Protein AF-A0A7X2TNW5-F1 (afdb_monomer_lite)

Sequence (174 aa):
MKRMVIIAAICALLTAGGCGSHGVPVARVVTSSPDDGTQSYEMVYEDGKVKKTDKFTPEADTIYQADFTDFSGIIEDNKIAVTLVDTKLTDEDGNEIEPDENIIKFMQWIADNAEHNIYEADFIPLQEKYFALVKLDVNWWDPCVLYMYDTEEQKFSELYKWDHVNVEGVSLPD

Radius of gyration: 22.45 Å; chains: 1; bounding box: 97×38×40 Å

Structure (mmCIF, N/CA/C/O backbone):
data_AF-A0A7X2TNW5-F1
#
_entry.id   AF-A0A7X2TNW5-F1
#
loop_
_atom_site.group_PDB
_atom_site.id
_atom_site.type_symbol
_atom_site.label_atom_id
_atom_site.label_alt_id
_atom_site.label_comp_id
_atom_site.label_asym_id
_atom_site.label_entity_id
_atom_site.label_seq_id
_atom_site.pdbx_PDB_ins_code
_atom_site.Cartn_x
_atom_site.Cartn_y
_atom_site.Cartn_z
_atom_site.occupancy
_atom_site.B_iso_or_equiv
_atom_site.auth_seq_id
_atom_site.auth_comp_id
_atom_site.auth_asym_id
_atom_site.auth_atom_id
_atom_site.pdbx_PDB_model_num
ATOM 1 N N . MET A 1 1 ? -81.378 8.426 -1.945 1.00 43.94 1 MET A N 1
ATOM 2 C CA . MET A 1 1 ? -80.564 8.109 -0.748 1.00 43.94 1 MET A CA 1
ATOM 3 C C . MET A 1 1 ? -79.243 7.485 -1.178 1.00 43.94 1 MET A C 1
ATOM 5 O O . MET A 1 1 ? -79.292 6.425 -1.784 1.00 43.94 1 MET A O 1
ATOM 9 N N . LYS A 1 2 ? -78.122 8.166 -0.894 1.00 33.28 2 LYS A N 1
ATOM 10 C CA . LYS A 1 2 ? -76.707 7.714 -0.788 1.00 33.28 2 LYS A CA 1
ATOM 11 C C . LYS A 1 2 ? -75.846 8.974 -0.984 1.00 33.28 2 LYS A C 1
ATOM 13 O O . LYS A 1 2 ? -75.736 9.467 -2.093 1.00 33.28 2 LYS A O 1
ATOM 18 N N . ARG A 1 3 ? -75.658 9.761 0.080 1.00 35.06 3 ARG A N 1
ATOM 19 C CA . ARG A 1 3 ? -74.494 9.766 0.992 1.00 35.06 3 ARG A CA 1
ATOM 20 C C . ARG A 1 3 ? -73.164 10.016 0.267 1.00 35.06 3 ARG A C 1
ATOM 22 O O . ARG A 1 3 ? -72.581 9.121 -0.325 1.00 35.06 3 ARG A O 1
ATOM 29 N N . MET A 1 4 ? -72.753 11.273 0.392 1.00 40.72 4 MET A N 1
ATOM 30 C CA . MET A 1 4 ? -71.418 11.845 0.259 1.00 40.72 4 MET A CA 1
ATOM 31 C C . MET A 1 4 ? -70.381 11.039 1.061 1.00 40.72 4 MET A C 1
ATOM 33 O O . MET A 1 4 ? -70.664 10.663 2.198 1.00 40.72 4 MET A O 1
ATOM 37 N N . VAL A 1 5 ? -69.191 10.822 0.495 1.00 39.09 5 VAL A N 1
ATOM 38 C CA . VAL A 1 5 ? -67.976 10.436 1.232 1.00 39.09 5 VAL A CA 1
ATOM 39 C C . VAL A 1 5 ? -66.793 11.179 0.607 1.00 39.09 5 VAL A C 1
ATOM 41 O O . VAL A 1 5 ? -66.469 10.969 -0.557 1.00 39.09 5 VAL A O 1
ATOM 44 N N . ILE A 1 6 ? -66.181 12.063 1.395 1.00 46.28 6 ILE A N 1
ATOM 45 C CA . ILE A 1 6 ? -64.829 12.596 1.197 1.00 46.28 6 ILE A CA 1
ATOM 46 C C . ILE A 1 6 ? -63.896 11.674 1.982 1.00 46.28 6 ILE A C 1
ATOM 48 O O . ILE A 1 6 ? -64.111 11.538 3.184 1.00 46.28 6 ILE A O 1
ATOM 52 N N . ILE A 1 7 ? -62.864 11.105 1.352 1.00 46.81 7 ILE A N 1
ATOM 53 C CA . ILE A 1 7 ? -61.643 10.646 2.038 1.00 46.81 7 ILE A CA 1
ATOM 54 C C . ILE A 1 7 ? -60.449 10.917 1.113 1.00 46.81 7 ILE A C 1
ATOM 56 O O . ILE A 1 7 ? -60.370 10.376 0.013 1.00 46.81 7 ILE A O 1
ATOM 60 N N . ALA A 1 8 ? -59.533 11.766 1.576 1.00 46.34 8 ALA A N 1
ATOM 61 C CA . ALA A 1 8 ? -58.176 11.878 1.059 1.00 46.34 8 ALA A CA 1
ATOM 62 C C . ALA A 1 8 ? -57.304 10.783 1.695 1.00 46.34 8 ALA A C 1
ATOM 64 O O . ALA A 1 8 ? -57.454 10.508 2.885 1.00 46.34 8 ALA A O 1
ATOM 65 N N . ALA A 1 9 ? -56.373 10.200 0.938 1.00 44.09 9 ALA A N 1
ATOM 66 C CA . ALA A 1 9 ? -55.312 9.363 1.490 1.00 44.09 9 ALA A CA 1
ATOM 67 C C . ALA A 1 9 ? -53.986 9.643 0.770 1.00 44.09 9 ALA A C 1
ATOM 69 O O . ALA A 1 9 ? -53.800 9.317 -0.399 1.00 44.09 9 ALA A O 1
ATOM 70 N N . ILE A 1 10 ? -53.093 10.285 1.519 1.00 47.38 10 ILE A N 1
ATOM 71 C CA . ILE A 1 10 ? -51.653 10.392 1.297 1.00 47.38 10 ILE A CA 1
ATOM 72 C C . ILE A 1 10 ? -51.031 9.039 1.677 1.00 47.38 10 ILE A C 1
ATOM 74 O O . ILE A 1 10 ? -51.325 8.529 2.754 1.00 47.38 10 ILE A O 1
ATOM 78 N N . CYS A 1 11 ? -50.149 8.490 0.842 1.00 40.25 11 CYS A N 1
ATOM 79 C CA . CYS A 1 11 ? -49.139 7.483 1.210 1.00 40.25 11 CYS A CA 1
ATOM 80 C C . CYS A 1 11 ? -47.919 7.752 0.314 1.00 40.25 11 CYS A C 1
ATOM 82 O O . CYS A 1 11 ? -48.006 7.595 -0.898 1.00 40.25 11 CYS A O 1
ATOM 84 N N . ALA A 1 12 ? -46.919 8.488 0.797 1.00 43.03 12 ALA A N 1
ATOM 85 C CA . ALA A 1 12 ? -45.815 8.044 1.657 1.00 43.03 12 ALA A CA 1
ATOM 86 C C . ALA A 1 12 ? -44.683 7.394 0.844 1.00 43.03 12 ALA A C 1
ATOM 88 O O . ALA A 1 12 ? -44.862 6.376 0.182 1.00 43.03 12 ALA A O 1
ATOM 89 N N . LEU A 1 13 ? -43.525 8.057 0.917 1.00 48.88 13 LEU A N 1
ATOM 90 C CA . LEU A 1 13 ? -42.228 7.649 0.398 1.00 48.88 13 LEU A CA 1
ATOM 91 C C . LEU A 1 13 ? -41.881 6.205 0.764 1.00 48.88 13 LEU A C 1
ATOM 93 O O . LEU A 1 13 ? -41.866 5.857 1.940 1.00 48.88 13 LEU A O 1
ATOM 97 N N . LEU A 1 14 ? -41.461 5.439 -0.237 1.00 43.97 14 LEU A N 1
ATOM 98 C CA . LEU A 1 14 ? -40.549 4.308 -0.096 1.00 43.97 14 LEU A CA 1
ATOM 99 C C . LEU A 1 14 ? -39.617 4.327 -1.313 1.00 43.97 14 LEU A C 1
ATOM 101 O O . LEU A 1 14 ? -39.739 3.517 -2.227 1.00 43.97 14 LEU A O 1
ATOM 105 N N . THR A 1 15 ? -38.669 5.266 -1.349 1.00 46.69 15 THR A N 1
ATOM 106 C CA . THR A 1 15 ? -37.418 4.976 -2.056 1.00 46.69 15 THR A CA 1
ATOM 107 C C . THR A 1 15 ? -36.655 4.024 -1.152 1.00 46.69 15 THR A C 1
ATOM 109 O O . THR A 1 15 ? -35.904 4.442 -0.273 1.00 46.69 15 THR A O 1
ATOM 112 N N . ALA A 1 16 ? -36.924 2.732 -1.323 1.00 41.97 16 ALA A N 1
ATOM 113 C CA . ALA A 1 16 ? -36.006 1.695 -0.907 1.00 41.97 16 ALA A CA 1
ATOM 114 C C . ALA A 1 16 ? -34.688 1.972 -1.643 1.00 41.97 16 ALA A C 1
ATOM 116 O O . ALA A 1 16 ? -34.537 1.631 -2.814 1.00 41.97 16 ALA A O 1
ATOM 117 N N . GLY A 1 17 ? -33.769 2.678 -0.980 1.00 40.22 17 GLY A N 1
ATOM 118 C CA . GLY A 1 17 ? -32.367 2.659 -1.357 1.00 40.22 17 GLY A CA 1
ATOM 119 C C . GLY A 1 17 ? -31.952 1.204 -1.260 1.00 40.22 17 GLY A C 1
ATOM 120 O O . GLY A 1 17 ? -31.892 0.657 -0.161 1.00 40.22 17 GLY A O 1
ATOM 121 N N . GLY A 1 18 ? -31.825 0.555 -2.416 1.00 37.50 18 GLY A N 1
ATOM 122 C CA . GLY A 1 18 ? -31.433 -0.837 -2.500 1.00 37.50 18 GLY A CA 1
ATOM 123 C C . GLY A 1 18 ? -30.154 -1.020 -1.703 1.00 37.50 18 GLY A C 1
ATOM 124 O O . GLY A 1 18 ? -29.127 -0.432 -2.031 1.00 37.50 18 GLY A O 1
ATOM 125 N N . CYS A 1 19 ? -30.238 -1.814 -0.639 1.00 46.25 19 CYS A N 1
ATOM 126 C CA . CYS A 1 19 ? -29.078 -2.397 0.003 1.00 46.25 19 CYS A CA 1
ATOM 127 C C . CYS A 1 19 ? -28.499 -3.375 -1.022 1.00 46.25 19 CYS A C 1
ATOM 129 O O . CYS A 1 19 ? -28.884 -4.542 -1.073 1.00 46.25 19 CYS A O 1
ATOM 131 N N . GLY A 1 20 ? -27.675 -2.864 -1.938 1.00 51.22 20 GLY A N 1
ATOM 132 C CA . GLY A 1 20 ? -26.774 -3.722 -2.683 1.00 51.22 20 GLY A CA 1
ATOM 133 C C . GLY A 1 20 ? -25.920 -4.416 -1.637 1.00 51.22 20 GLY A C 1
ATOM 134 O O . GLY A 1 20 ? -25.354 -3.741 -0.778 1.00 51.22 20 GLY A O 1
ATOM 135 N N . SER A 1 21 ? -25.884 -5.747 -1.644 1.00 55.75 21 SER A N 1
ATOM 136 C CA . SER A 1 21 ? -24.896 -6.466 -0.851 1.00 55.75 21 SER A CA 1
ATOM 137 C C . SER A 1 21 ? -23.533 -5.989 -1.341 1.00 55.75 21 SER A C 1
ATOM 139 O O . SER A 1 21 ? -23.110 -6.349 -2.441 1.00 55.75 21 SER A O 1
ATOM 141 N N . HIS A 1 22 ? -22.895 -5.098 -0.586 1.00 61.94 22 HIS A N 1
ATOM 142 C CA . HIS A 1 22 ? -21.475 -4.853 -0.765 1.00 61.94 22 HIS A CA 1
ATOM 143 C C . HIS A 1 22 ? -20.747 -6.190 -0.555 1.00 61.94 22 HIS A C 1
ATOM 145 O O . HIS A 1 22 ? -21.286 -7.078 0.118 1.00 61.94 22 HIS A O 1
ATOM 151 N N . GLY A 1 23 ? -19.577 -6.355 -1.176 1.00 81.75 23 GLY A N 1
ATOM 152 C CA . GLY A 1 23 ? -18.722 -7.514 -0.930 1.00 81.75 23 GLY A CA 1
ATOM 153 C C . GLY A 1 23 ? -18.334 -7.646 0.548 1.00 81.75 23 GLY A C 1
ATOM 154 O O . GLY A 1 23 ? -18.817 -6.917 1.417 1.00 81.75 23 GLY A O 1
ATOM 155 N N . VAL A 1 24 ? -17.447 -8.584 0.857 1.00 92.50 24 VAL A N 1
ATOM 156 C CA . VAL A 1 24 ? -16.877 -8.677 2.206 1.00 92.50 24 VAL A CA 1
ATOM 157 C C . VAL A 1 24 ? -15.964 -7.459 2.419 1.00 92.50 24 VAL A C 1
ATOM 159 O O . VAL A 1 24 ? -15.110 -7.211 1.564 1.00 92.50 24 VAL A O 1
ATOM 162 N N . PRO A 1 25 ? -16.167 -6.637 3.468 1.00 95.81 25 PRO A N 1
ATOM 163 C CA . PRO A 1 25 ? -15.259 -5.532 3.761 1.00 95.81 25 PRO A CA 1
ATOM 164 C C . PRO A 1 25 ? -13.888 -6.088 4.152 1.00 95.81 25 PRO A C 1
ATOM 166 O O . PRO A 1 25 ? -13.819 -7.087 4.865 1.00 95.81 25 PRO A O 1
ATOM 169 N N . VAL A 1 26 ? -12.813 -5.439 3.705 1.00 96.62 26 VAL A N 1
ATOM 170 C CA . VAL A 1 26 ? -11.432 -5.909 3.935 1.00 96.62 26 VAL A CA 1
ATOM 171 C C . VAL A 1 26 ? -10.552 -4.919 4.668 1.00 96.62 26 VAL A C 1
ATOM 173 O O . VAL A 1 26 ? -9.687 -5.335 5.430 1.00 96.62 26 VAL A O 1
ATOM 176 N N . ALA A 1 27 ? -10.762 -3.624 4.448 1.00 97.94 27 ALA A N 1
ATOM 177 C CA . ALA A 1 27 ? -9.947 -2.581 5.046 1.00 97.94 27 ALA A CA 1
ATOM 178 C C . ALA A 1 27 ? -10.720 -1.268 5.092 1.00 97.94 27 ALA A C 1
ATOM 180 O O . ALA A 1 27 ? -11.469 -0.941 4.171 1.00 97.94 27 ALA A O 1
ATOM 181 N N . ARG A 1 28 ? -10.495 -0.487 6.140 1.00 98.44 28 ARG A N 1
ATOM 182 C CA . ARG A 1 28 ? -10.756 0.950 6.139 1.00 98.44 28 ARG A CA 1
ATOM 183 C C . ARG A 1 28 ? -9.449 1.643 5.793 1.00 98.44 28 ARG A C 1
ATOM 185 O O . ARG A 1 28 ? -8.432 1.343 6.407 1.00 98.44 28 ARG A O 1
ATOM 192 N N . VAL A 1 29 ? -9.474 2.551 4.829 1.00 98.56 29 VAL A N 1
ATOM 193 C CA . VAL A 1 29 ? -8.280 3.225 4.312 1.00 98.56 29 VAL A CA 1
ATOM 194 C C . VAL A 1 29 ? -8.457 4.728 4.446 1.00 98.56 29 VAL A C 1
ATOM 196 O O . VAL A 1 29 ? -9.534 5.266 4.161 1.00 98.56 29 VAL A O 1
ATOM 199 N N . VAL A 1 30 ? -7.398 5.391 4.904 1.00 98.56 30 VAL A N 1
ATOM 200 C CA . VAL A 1 30 ? -7.275 6.845 4.850 1.00 98.56 30 VAL A CA 1
ATOM 201 C C . VAL A 1 30 ? -6.336 7.179 3.707 1.00 98.56 30 VAL A C 1
ATOM 203 O O . VAL A 1 30 ? -5.200 6.713 3.678 1.00 98.56 30 VAL A O 1
ATOM 206 N N . THR A 1 31 ? -6.817 7.979 2.767 1.00 98.50 31 THR A N 1
ATOM 207 C CA . THR A 1 31 ? -5.995 8.522 1.684 1.00 98.50 31 THR A CA 1
ATOM 208 C C . THR A 1 31 ? -5.949 10.035 1.773 1.00 98.50 31 THR A C 1
ATOM 210 O O . THR A 1 31 ? -6.855 10.653 2.345 1.00 98.50 31 THR A O 1
ATOM 213 N N . SER A 1 32 ? -4.914 10.641 1.203 1.00 98.19 32 SER A N 1
ATOM 214 C CA . SER A 1 32 ? -4.822 12.087 1.037 1.00 98.19 32 SER A CA 1
ATOM 215 C C . SER A 1 32 ? -4.550 12.463 -0.417 1.00 98.19 32 SER A C 1
ATOM 217 O O . SER A 1 32 ? -3.933 11.717 -1.177 1.00 98.19 32 SER A O 1
ATOM 219 N N . SER A 1 33 ? -5.053 13.630 -0.810 1.00 97.00 33 SER A N 1
ATOM 220 C CA . SER A 1 33 ? -4.679 14.277 -2.066 1.00 97.00 33 SER A CA 1
ATOM 221 C C . SER A 1 33 ? -3.238 14.797 -1.968 1.00 97.00 33 SER A C 1
ATOM 223 O O . SER A 1 33 ? -2.966 15.599 -1.069 1.00 97.00 33 SER A O 1
ATOM 225 N N . PRO A 1 34 ? -2.329 14.428 -2.887 1.00 94.25 34 PRO A N 1
ATOM 226 C CA . PRO A 1 34 ? -0.977 14.981 -2.918 1.00 94.25 34 PRO A CA 1
ATOM 227 C C . PRO A 1 34 ? -0.954 16.504 -3.135 1.00 94.25 34 PRO A C 1
ATOM 229 O O . PRO A 1 34 ? -0.018 17.173 -2.700 1.00 94.25 34 PRO A O 1
ATOM 232 N N . ASP A 1 35 ? -1.990 17.066 -3.768 1.00 95.38 35 ASP A N 1
ATOM 233 C CA . ASP A 1 35 ? -2.062 18.487 -4.129 1.00 95.38 35 ASP A CA 1
ATOM 234 C C . ASP A 1 35 ? -2.375 19.412 -2.944 1.00 95.38 35 ASP A C 1
ATOM 236 O O . ASP A 1 35 ? -1.863 20.532 -2.860 1.00 95.38 35 ASP A O 1
ATOM 240 N N . ASP A 1 36 ? -3.271 18.984 -2.052 1.00 96.62 36 ASP A N 1
ATOM 241 C CA . ASP A 1 36 ? -3.812 19.839 -0.987 1.00 96.62 36 ASP A CA 1
ATOM 242 C C . ASP A 1 36 ? -3.932 19.158 0.385 1.00 96.62 36 ASP A C 1
ATOM 244 O O . ASP A 1 36 ? -4.345 19.798 1.357 1.00 96.62 36 ASP A O 1
ATOM 248 N N . GLY A 1 37 ? -3.556 17.880 0.487 1.00 97.12 37 GLY A N 1
ATOM 249 C CA . GLY A 1 37 ? -3.620 17.090 1.715 1.00 97.12 37 GLY A CA 1
ATOM 250 C C . GLY A 1 37 ? -5.040 16.740 2.166 1.00 97.12 37 GLY A C 1
ATOM 251 O O . GLY A 1 37 ? -5.228 16.279 3.295 1.00 97.12 37 GLY A O 1
ATOM 252 N N . THR A 1 38 ? -6.065 16.968 1.336 1.00 97.81 38 THR A N 1
ATOM 253 C CA . THR A 1 38 ? -7.450 16.647 1.698 1.00 97.81 38 THR A CA 1
ATOM 254 C C . THR A 1 38 ? -7.604 15.147 1.904 1.00 97.81 38 THR A C 1
ATOM 256 O O . THR A 1 38 ? -7.357 14.360 0.994 1.00 97.81 38 THR A O 1
ATOM 259 N N . GLN A 1 39 ? -8.062 14.759 3.097 1.00 98.19 39 GLN A N 1
ATOM 260 C CA . GLN A 1 39 ? -8.231 13.358 3.471 1.00 98.19 39 GLN A CA 1
ATOM 261 C C . GLN A 1 39 ? -9.586 12.786 3.031 1.00 98.19 39 GLN A C 1
ATOM 263 O O . GLN A 1 39 ? -10.629 13.436 3.172 1.00 98.19 39 GLN A O 1
ATOM 268 N N . SER A 1 40 ? -9.575 11.532 2.579 1.00 98.19 40 SER A N 1
ATOM 269 C CA . SER A 1 40 ? -10.758 10.695 2.367 1.00 98.19 40 SER A CA 1
ATOM 270 C C . SER A 1 40 ? -10.717 9.479 3.293 1.00 98.19 40 SER A C 1
ATOM 272 O O . SER A 1 40 ? -9.647 8.988 3.640 1.00 98.19 40 SER A O 1
ATOM 274 N N . TYR A 1 41 ? -11.894 9.005 3.702 1.00 98.44 41 TYR A N 1
ATOM 275 C CA . TYR A 1 41 ? -12.062 7.868 4.610 1.00 98.44 41 TYR A CA 1
ATOM 276 C C . TYR A 1 41 ? -13.020 6.873 3.966 1.00 98.44 41 TYR A C 1
ATOM 278 O O . TYR A 1 41 ? -14.189 7.203 3.721 1.00 98.44 41 TYR A O 1
ATOM 286 N N . GLU A 1 42 ? -12.527 5.681 3.640 1.00 98.31 42 GLU A N 1
ATOM 287 C CA . GLU A 1 42 ? -13.262 4.721 2.818 1.00 98.31 42 GLU A CA 1
ATOM 288 C C . GLU A 1 42 ? -13.123 3.289 3.342 1.00 98.31 42 GLU A C 1
ATOM 290 O O . GLU A 1 42 ? -12.059 2.863 3.772 1.00 98.31 42 GLU A O 1
ATOM 295 N N . MET A 1 43 ? -14.217 2.532 3.289 1.00 98.19 43 MET A N 1
ATOM 296 C CA . MET A 1 43 ? -14.244 1.083 3.454 1.00 98.19 43 MET A CA 1
ATOM 297 C C . MET A 1 43 ? -14.045 0.444 2.084 1.00 98.19 43 MET A C 1
ATOM 299 O O . MET A 1 43 ? -14.857 0.678 1.185 1.00 98.19 43 MET A O 1
ATOM 303 N N . VAL A 1 44 ? -13.009 -0.371 1.947 1.00 97.88 44 VAL A N 1
ATOM 304 C CA . VAL A 1 44 ? -12.686 -1.173 0.768 1.00 97.88 44 VAL A CA 1
ATOM 305 C C . VAL A 1 44 ? -13.266 -2.576 0.935 1.00 97.88 44 VAL A C 1
ATOM 307 O O . VAL A 1 44 ? -13.281 -3.132 2.036 1.00 97.88 44 VAL A O 1
ATOM 310 N N . TYR A 1 45 ? -13.748 -3.151 -0.162 1.00 96.81 45 TYR A N 1
ATOM 311 C CA . TYR A 1 45 ? -14.370 -4.471 -0.216 1.00 96.81 45 TYR A CA 1
ATOM 312 C C . TYR A 1 45 ? -13.608 -5.402 -1.168 1.00 96.81 45 TYR A C 1
ATOM 314 O O . TYR A 1 45 ? -13.042 -4.939 -2.155 1.00 96.81 45 TYR A O 1
ATOM 322 N N . GLU A 1 46 ? -13.658 -6.718 -0.926 1.00 94.19 46 GLU A N 1
ATOM 323 C CA . GLU A 1 46 ? -13.025 -7.733 -1.797 1.00 94.19 46 GLU A CA 1
ATOM 324 C C . GLU A 1 46 ? -13.495 -7.673 -3.261 1.00 94.19 46 GLU A C 1
ATOM 326 O O . GLU A 1 46 ? -12.820 -8.175 -4.153 1.00 94.19 46 GLU A O 1
ATOM 331 N N . ASP A 1 47 ? -14.675 -7.103 -3.523 1.00 93.50 47 ASP A N 1
ATOM 332 C CA . ASP A 1 47 ? -15.292 -7.064 -4.851 1.00 93.50 47 ASP A CA 1
ATOM 333 C C . ASP A 1 47 ? -14.888 -5.847 -5.696 1.00 93.50 47 ASP A C 1
ATOM 335 O O . ASP A 1 47 ? -15.572 -5.532 -6.676 1.00 93.50 47 ASP A O 1
ATOM 339 N N . GLY A 1 48 ? -13.808 -5.149 -5.334 1.00 94.50 48 GLY A N 1
ATOM 340 C CA . GLY A 1 48 ? -13.320 -4.019 -6.122 1.00 94.50 48 GLY A CA 1
ATOM 341 C C . GLY A 1 48 ? -14.071 -2.714 -5.869 1.00 94.50 48 GLY A C 1
ATOM 342 O O . GLY A 1 48 ? -14.041 -1.816 -6.711 1.00 94.50 48 GLY A O 1
ATOM 343 N N . LYS A 1 49 ? -14.828 -2.607 -4.772 1.00 95.38 49 LYS A N 1
ATOM 344 C CA . LYS A 1 49 ? -15.655 -1.430 -4.466 1.00 95.38 49 LYS A CA 1
ATOM 345 C C . LYS A 1 49 ? -15.196 -0.735 -3.199 1.00 95.38 49 LYS A C 1
ATOM 347 O O . LYS A 1 49 ? -14.631 -1.352 -2.301 1.00 95.38 49 LYS A O 1
ATOM 352 N N . VAL A 1 50 ? -15.558 0.542 -3.100 1.00 96.50 50 VAL A N 1
ATOM 353 C CA . VAL A 1 50 ? -15.381 1.352 -1.893 1.00 96.50 50 VAL A CA 1
ATOM 354 C C . VAL A 1 50 ? -16.679 2.013 -1.451 1.00 96.50 50 VAL A C 1
ATOM 356 O O . VAL A 1 50 ? -17.606 2.225 -2.240 1.00 96.50 50 VAL A O 1
ATOM 359 N N . LYS A 1 51 ? -16.748 2.362 -0.167 1.00 96.44 51 LYS A N 1
ATOM 360 C CA . LYS A 1 51 ? -17.820 3.165 0.426 1.00 96.44 51 LYS A CA 1
ATOM 361 C C . LYS A 1 51 ? -17.227 4.169 1.407 1.00 96.44 51 LYS A C 1
ATOM 363 O O . LYS A 1 51 ? -16.485 3.778 2.296 1.00 96.44 51 LYS A O 1
ATOM 368 N N . LYS A 1 52 ? -17.622 5.440 1.311 1.00 97.06 52 LYS A N 1
ATOM 369 C CA . LYS A 1 52 ? -17.223 6.464 2.289 1.00 97.06 52 LYS A CA 1
ATOM 370 C C . LYS A 1 52 ? -17.652 6.097 3.711 1.00 97.06 52 LYS A C 1
ATOM 372 O O . LYS A 1 52 ? -18.764 5.595 3.913 1.00 97.06 52 LYS A O 1
ATOM 377 N N . THR A 1 53 ? -16.798 6.406 4.676 1.00 96.69 53 THR A N 1
ATOM 378 C CA . THR A 1 53 ? -17.041 6.210 6.109 1.00 96.69 53 THR A CA 1
ATOM 379 C C . THR A 1 53 ? -16.961 7.532 6.862 1.00 96.69 53 THR A C 1
ATOM 381 O O . THR A 1 53 ? -16.580 8.567 6.311 1.00 96.69 53 THR A O 1
ATOM 384 N N . ASP A 1 54 ? -17.313 7.491 8.145 1.00 97.38 54 ASP A N 1
ATOM 385 C CA . ASP A 1 54 ? -16.924 8.548 9.071 1.00 97.38 54 ASP A CA 1
ATOM 386 C C . ASP A 1 54 ? -15.395 8.570 9.234 1.00 97.38 54 ASP A C 1
ATOM 388 O O . ASP A 1 54 ? -14.705 7.577 8.973 1.00 97.38 54 ASP A O 1
ATOM 392 N N . LYS A 1 55 ? -14.870 9.719 9.668 1.00 98.06 55 LYS A N 1
ATOM 393 C CA . LYS A 1 55 ? -13.453 9.887 9.996 1.00 98.06 55 LYS A CA 1
ATOM 394 C C . LYS A 1 55 ? -13.046 8.934 11.123 1.00 98.06 55 LYS A C 1
ATOM 396 O O . LYS A 1 55 ? -13.742 8.843 12.133 1.00 98.06 55 LYS A O 1
ATOM 401 N N . PHE A 1 56 ? -11.886 8.303 10.974 1.00 96.88 56 PHE A N 1
ATOM 402 C CA . PHE A 1 56 ? -11.282 7.421 11.971 1.00 96.88 56 PHE A CA 1
ATOM 403 C C . PHE A 1 56 ? -9.770 7.668 12.077 1.00 96.88 56 PHE A C 1
ATOM 405 O O . PHE A 1 56 ? -9.192 8.383 11.255 1.00 96.88 56 PHE A O 1
ATOM 412 N N . THR A 1 57 ? -9.154 7.105 13.114 1.00 97.50 57 THR A N 1
ATOM 413 C CA . THR A 1 57 ? -7.695 7.025 13.257 1.00 97.50 57 THR A CA 1
ATOM 414 C C . THR A 1 57 ? -7.257 5.630 12.806 1.00 97.50 57 THR A C 1
ATOM 416 O O . THR A 1 57 ? -7.820 4.670 13.339 1.00 97.50 57 THR A O 1
ATOM 419 N N . PRO A 1 58 ? -6.321 5.503 11.846 1.00 97.38 58 PRO A N 1
ATOM 420 C CA . PRO A 1 58 ? -5.804 4.211 11.401 1.00 97.38 58 PRO A CA 1
ATOM 421 C C . PRO A 1 58 ? -5.257 3.347 12.542 1.00 97.38 58 PRO A C 1
ATOM 423 O O . PRO A 1 58 ? -4.777 3.866 13.547 1.00 97.38 58 PRO A O 1
ATOM 426 N N . GLU A 1 59 ? -5.325 2.025 12.377 1.00 98.00 59 GLU A N 1
ATOM 427 C CA . GLU A 1 59 ? -4.664 1.073 13.284 1.00 98.00 59 GLU A CA 1
ATOM 428 C C . GLU A 1 59 ? -3.183 0.918 12.933 1.00 98.00 59 GLU A C 1
ATOM 430 O O . GLU A 1 59 ? -2.361 0.732 13.827 1.00 98.00 59 GLU A O 1
ATOM 435 N N . ALA A 1 60 ? -2.865 1.006 11.640 1.00 96.38 60 ALA A N 1
ATOM 436 C CA . ALA A 1 60 ? -1.514 1.077 11.113 1.00 96.38 60 ALA A CA 1
ATOM 437 C C . ALA A 1 60 ? -1.362 2.348 10.272 1.00 96.38 60 ALA A C 1
ATOM 439 O O . ALA A 1 60 ? -2.043 2.520 9.259 1.00 96.38 60 ALA A O 1
ATOM 440 N N . ASP A 1 61 ? -0.463 3.219 10.709 1.00 93.50 61 ASP A N 1
ATOM 441 C CA . ASP A 1 61 ? -0.005 4.438 10.037 1.00 93.50 61 ASP A CA 1
ATOM 442 C C . ASP A 1 61 ? 1.515 4.418 9.781 1.00 93.50 61 ASP A C 1
ATOM 444 O O . ASP A 1 61 ? 2.060 5.343 9.191 1.00 93.50 61 ASP A O 1
ATOM 448 N N . THR A 1 62 ? 2.202 3.338 10.169 1.00 95.31 62 THR A N 1
ATOM 449 C CA . THR A 1 62 ? 3.590 3.086 9.771 1.00 95.31 62 THR A CA 1
ATOM 450 C C . THR A 1 62 ? 3.625 2.620 8.321 1.00 95.31 62 THR A C 1
ATOM 452 O O . THR A 1 62 ? 3.111 1.548 7.996 1.00 95.31 62 THR A O 1
ATOM 455 N N . ILE A 1 63 ? 4.247 3.425 7.466 1.00 97.00 63 ILE A N 1
ATOM 456 C CA . ILE A 1 63 ? 4.358 3.181 6.030 1.00 97.00 63 ILE A CA 1
ATOM 457 C C . ILE A 1 63 ? 5.830 2.964 5.689 1.00 97.00 63 ILE A C 1
ATOM 459 O O . ILE A 1 63 ? 6.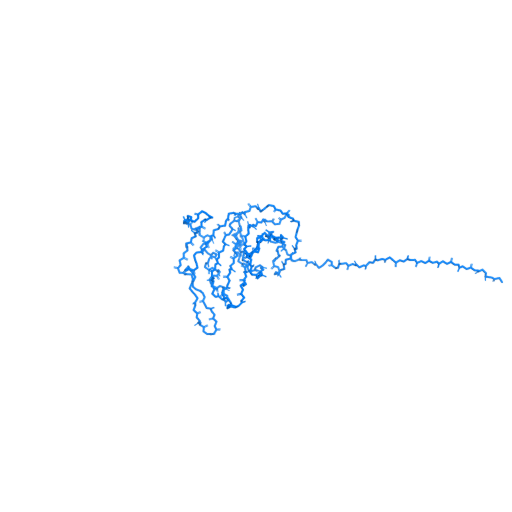687 3.764 6.065 1.00 97.00 63 ILE A O 1
ATOM 463 N N . TYR A 1 64 ? 6.111 1.876 4.977 1.00 97.56 64 TYR A N 1
ATOM 464 C CA . TYR A 1 64 ? 7.429 1.587 4.429 1.00 97.56 64 TYR A CA 1
ATOM 465 C C . TYR A 1 64 ? 7.423 1.818 2.926 1.00 97.56 64 TYR A C 1
ATOM 467 O O . TYR A 1 64 ? 6.683 1.158 2.198 1.00 97.56 64 TYR A O 1
ATOM 475 N N . GLN A 1 65 ? 8.260 2.733 2.459 1.00 97.62 65 GLN A N 1
ATOM 476 C CA . GLN A 1 65 ? 8.354 3.066 1.045 1.00 97.62 65 GLN A CA 1
ATOM 477 C C . GLN A 1 65 ? 9.421 2.205 0.371 1.00 97.62 65 GLN A C 1
ATOM 479 O O . GLN A 1 65 ? 10.553 2.139 0.850 1.00 97.62 65 GLN A O 1
ATOM 484 N N . ALA A 1 66 ? 9.071 1.554 -0.737 1.00 96.12 66 ALA A N 1
ATOM 485 C CA . ALA A 1 66 ? 10.046 0.895 -1.600 1.00 96.12 66 ALA A CA 1
ATOM 486 C C . ALA A 1 66 ? 10.709 1.889 -2.558 1.00 96.12 66 ALA A C 1
ATOM 488 O O . ALA A 1 66 ? 10.066 2.824 -3.044 1.00 96.12 66 ALA A O 1
ATOM 489 N N . ASP A 1 67 ? 11.985 1.661 -2.871 1.00 87.75 67 ASP A N 1
ATOM 490 C CA . ASP A 1 67 ? 12.683 2.449 -3.886 1.00 87.75 67 ASP A CA 1
ATOM 491 C C . ASP A 1 67 ? 12.118 2.106 -5.274 1.00 87.75 67 ASP A C 1
ATOM 493 O O . ASP A 1 67 ? 11.956 0.941 -5.633 1.00 87.75 67 ASP A O 1
ATOM 497 N N . PHE A 1 68 ? 11.825 3.114 -6.098 1.00 84.12 68 PHE A N 1
ATOM 498 C CA . PHE A 1 68 ? 11.322 2.891 -7.457 1.00 84.12 68 PHE A CA 1
ATOM 499 C C . PHE A 1 68 ? 12.287 2.052 -8.310 1.00 84.12 68 PHE A C 1
ATOM 501 O O . PHE A 1 68 ? 11.869 1.378 -9.250 1.00 84.12 68 PHE A O 1
ATOM 508 N N . THR A 1 69 ? 13.586 2.089 -7.998 1.00 91.56 69 THR A N 1
ATOM 509 C CA . THR A 1 69 ? 14.610 1.295 -8.682 1.00 91.56 69 THR A CA 1
ATOM 510 C C . THR A 1 69 ? 14.579 -0.185 -8.319 1.00 91.56 69 THR A C 1
ATOM 512 O O . THR A 1 69 ? 15.194 -0.971 -9.041 1.00 91.56 69 THR A O 1
ATOM 515 N N . ASP A 1 70 ? 13.822 -0.579 -7.292 1.00 93.31 70 ASP A N 1
ATOM 516 C CA . ASP A 1 70 ? 13.581 -1.978 -6.933 1.00 93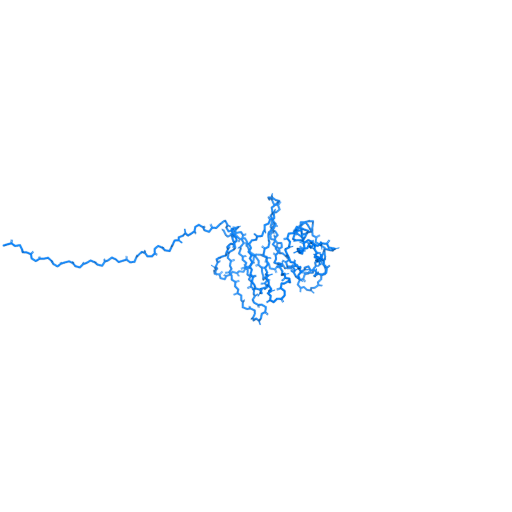.31 70 ASP A CA 1
ATOM 517 C C . ASP A 1 70 ? 12.689 -2.686 -7.960 1.00 93.31 70 ASP A C 1
ATOM 519 O O . ASP A 1 70 ? 12.685 -3.916 -8.041 1.00 93.31 70 ASP A O 1
ATOM 523 N N . PHE A 1 71 ? 11.975 -1.924 -8.794 1.00 95.62 71 PHE A N 1
ATOM 524 C CA . PHE A 1 71 ? 11.097 -2.438 -9.835 1.00 95.62 71 PHE A CA 1
ATOM 525 C C . PHE A 1 71 ? 11.602 -2.021 -11.218 1.00 95.62 71 PHE A C 1
ATOM 527 O O . PHE A 1 71 ? 11.650 -0.846 -11.576 1.00 95.62 71 PHE A O 1
ATOM 534 N N . SER A 1 72 ? 11.952 -3.002 -12.049 1.00 94.94 72 SER A N 1
ATOM 535 C CA . SER A 1 72 ? 12.392 -2.770 -13.424 1.00 94.94 72 SER A CA 1
ATOM 536 C C . SER A 1 72 ? 11.329 -3.229 -14.410 1.00 94.94 72 SER A C 1
ATOM 538 O O . SER A 1 72 ? 11.074 -4.423 -14.545 1.00 94.94 72 SER A O 1
ATOM 540 N N . GLY A 1 73 ? 10.707 -2.281 -15.107 1.00 92.25 73 GLY A N 1
ATOM 541 C CA . GLY A 1 73 ? 9.741 -2.577 -16.157 1.00 92.25 73 GLY A CA 1
ATOM 542 C C . GLY A 1 73 ? 10.366 -2.588 -17.551 1.00 92.25 73 GLY A C 1
ATOM 543 O O . GLY A 1 73 ? 11.075 -1.657 -17.944 1.00 92.25 73 GLY A O 1
ATOM 544 N N . ILE A 1 74 ? 10.074 -3.632 -18.322 1.00 92.62 74 ILE A N 1
ATOM 545 C CA . ILE A 1 74 ? 10.446 -3.757 -19.736 1.00 92.62 74 ILE A CA 1
ATOM 546 C C . ILE A 1 74 ? 9.212 -4.056 -20.586 1.00 92.62 74 ILE A C 1
ATOM 548 O O . ILE A 1 74 ? 8.226 -4.605 -20.104 1.00 92.62 74 ILE A O 1
ATOM 552 N N . ILE A 1 75 ? 9.254 -3.691 -21.869 1.00 91.88 75 ILE A N 1
ATOM 553 C CA . ILE A 1 75 ? 8.181 -4.033 -22.808 1.00 91.88 75 ILE A CA 1
ATOM 554 C C . ILE A 1 75 ? 8.480 -5.404 -23.418 1.00 91.88 75 ILE A C 1
ATOM 556 O O . ILE A 1 75 ? 9.422 -5.540 -24.201 1.00 91.88 75 ILE A O 1
ATOM 560 N N . GLU A 1 76 ? 7.634 -6.386 -23.122 1.00 91.56 76 GLU A N 1
ATOM 561 C CA . GLU A 1 76 ? 7.655 -7.731 -23.700 1.00 91.56 76 GLU A CA 1
ATOM 562 C 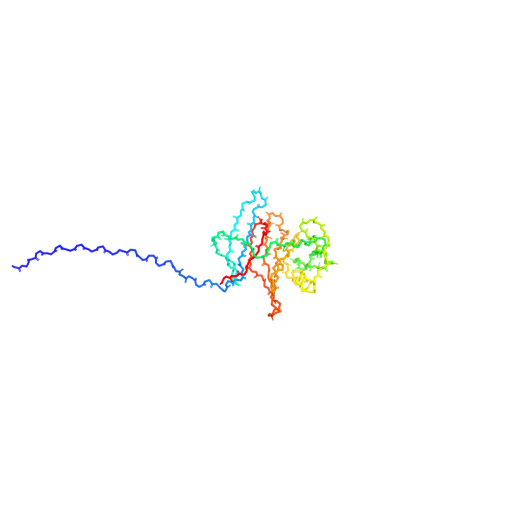C . GLU A 1 76 ? 6.280 -8.056 -24.295 1.00 91.56 76 GLU A C 1
ATOM 564 O O . GLU A 1 76 ? 5.248 -7.843 -23.665 1.00 91.56 76 GLU A O 1
ATOM 569 N N . ASP A 1 77 ? 6.237 -8.520 -25.547 1.00 90.06 77 ASP A N 1
ATOM 570 C CA . ASP A 1 77 ? 4.991 -8.883 -26.245 1.00 90.06 77 ASP A CA 1
ATOM 571 C C . ASP A 1 77 ? 3.872 -7.814 -26.175 1.00 90.06 77 ASP A C 1
ATOM 573 O O . ASP A 1 77 ? 2.686 -8.123 -26.038 1.00 90.06 77 ASP A O 1
ATOM 577 N N . ASN A 1 78 ? 4.248 -6.533 -26.314 1.00 88.31 78 ASN A N 1
ATOM 578 C CA . ASN A 1 78 ? 3.371 -5.354 -26.185 1.00 88.31 78 ASN A CA 1
ATOM 579 C C . ASN A 1 78 ? 2.719 -5.178 -24.800 1.00 88.31 78 ASN A C 1
ATOM 581 O O . ASN A 1 78 ? 1.704 -4.488 -24.684 1.00 88.31 78 ASN A O 1
ATOM 585 N N . LYS A 1 79 ? 3.289 -5.778 -23.758 1.00 89.06 79 LYS A N 1
ATOM 586 C CA . LYS A 1 79 ? 2.903 -5.581 -22.361 1.00 89.06 79 LYS A CA 1
ATOM 587 C C . LYS A 1 79 ? 4.107 -5.114 -21.557 1.00 89.06 79 LYS A C 1
ATOM 589 O O . LYS A 1 79 ? 5.244 -5.350 -21.955 1.00 89.06 79 LYS A O 1
ATOM 594 N N . ILE A 1 80 ? 3.854 -4.436 -20.444 1.00 91.44 80 ILE A N 1
ATOM 595 C CA . ILE A 1 80 ? 4.902 -4.205 -19.454 1.00 91.44 80 ILE A CA 1
ATOM 596 C C . ILE A 1 80 ? 5.056 -5.489 -18.642 1.00 91.44 80 ILE A C 1
ATOM 598 O O . ILE A 1 80 ? 4.067 -6.033 -18.159 1.00 91.44 80 ILE A O 1
ATOM 602 N N . ALA A 1 81 ? 6.288 -5.970 -18.537 1.00 94.06 81 ALA A N 1
ATOM 603 C CA . ALA A 1 81 ? 6.699 -6.994 -17.593 1.00 94.06 81 ALA A CA 1
ATOM 604 C C . ALA A 1 81 ? 7.583 -6.319 -16.543 1.00 94.06 81 ALA A C 1
ATOM 606 O O . ALA A 1 81 ? 8.607 -5.723 -16.892 1.00 94.06 81 ALA A O 1
ATOM 607 N N . VAL A 1 82 ? 7.173 -6.377 -15.276 1.00 95.62 82 VAL A N 1
ATOM 608 C CA . VAL A 1 82 ? 7.933 -5.812 -14.157 1.00 95.62 82 VAL A CA 1
ATOM 609 C C . VAL A 1 82 ? 8.738 -6.919 -13.482 1.00 95.62 82 VAL A C 1
ATOM 611 O O . VAL A 1 82 ? 8.253 -8.021 -13.258 1.00 95.62 82 VAL A O 1
ATOM 614 N N . THR A 1 83 ? 10.001 -6.633 -13.184 1.00 96.38 83 THR A N 1
ATOM 615 C CA . THR A 1 83 ? 10.909 -7.510 -12.440 1.00 96.38 83 THR A CA 1
ATOM 616 C C . THR A 1 83 ? 11.301 -6.838 -11.134 1.00 96.38 83 THR A C 1
ATOM 618 O O . THR A 1 83 ? 11.718 -5.681 -11.146 1.00 96.38 83 THR A O 1
ATOM 621 N N . LEU A 1 84 ? 11.221 -7.577 -10.029 1.00 97.38 84 LEU A N 1
ATOM 622 C CA . LEU A 1 84 ? 11.802 -7.170 -8.753 1.00 97.38 84 LEU A CA 1
ATOM 623 C C . LEU A 1 84 ? 13.326 -7.364 -8.807 1.00 97.38 84 LEU A C 1
ATOM 625 O O . LEU A 1 84 ? 13.806 -8.477 -9.035 1.00 97.38 84 LEU A O 1
ATOM 629 N N . VAL A 1 85 ? 14.086 -6.284 -8.647 1.00 97.00 85 VAL A N 1
ATOM 630 C CA . VAL A 1 85 ? 15.559 -6.271 -8.744 1.00 97.00 85 VAL A CA 1
ATOM 631 C C . VAL A 1 85 ? 16.249 -6.088 -7.397 1.00 97.00 85 VAL A C 1
ATOM 633 O O . VAL A 1 85 ? 17.388 -6.532 -7.249 1.00 97.00 85 VAL A O 1
ATOM 636 N N . ASP A 1 86 ? 15.575 -5.477 -6.430 1.00 95.88 86 ASP A N 1
ATOM 637 C CA . ASP A 1 86 ? 16.053 -5.288 -5.061 1.00 95.88 86 ASP A CA 1
ATOM 638 C C . ASP A 1 86 ? 14.838 -5.223 -4.113 1.00 95.88 86 ASP A C 1
ATOM 640 O O . ASP A 1 86 ? 13.695 -5.296 -4.568 1.00 95.88 86 ASP A O 1
ATOM 644 N N . THR A 1 87 ? 15.066 -5.178 -2.804 1.00 95.75 87 THR A N 1
ATOM 645 C CA . THR A 1 87 ? 13.998 -5.155 -1.788 1.00 95.75 87 THR A CA 1
ATOM 646 C C . THR A 1 87 ? 14.315 -4.149 -0.691 1.00 95.75 87 THR A C 1
ATOM 648 O O . THR A 1 87 ? 14.347 -4.491 0.492 1.00 95.75 87 THR A O 1
ATOM 651 N N . LYS A 1 88 ? 14.643 -2.919 -1.067 1.00 94.69 88 LYS A N 1
ATOM 652 C CA . LYS A 1 88 ? 14.944 -1.861 -0.111 1.00 94.69 88 LYS A CA 1
ATOM 653 C C . LYS A 1 88 ? 13.657 -1.193 0.326 1.00 94.69 88 LYS A C 1
ATOM 655 O O . LYS A 1 88 ? 12.816 -0.825 -0.485 1.00 94.69 88 LYS A O 1
ATOM 660 N N . LEU A 1 89 ? 13.533 -0.993 1.628 1.00 96.38 89 LEU A N 1
ATOM 661 C CA . LEU A 1 89 ? 12.443 -0.228 2.205 1.00 96.38 89 LEU A CA 1
ATOM 662 C C . LEU A 1 89 ? 13.012 0.889 3.066 1.00 96.38 89 LEU A C 1
ATOM 664 O O . LEU A 1 89 ? 14.040 0.706 3.719 1.00 96.38 89 LEU A O 1
ATOM 668 N N . THR A 1 90 ? 12.324 2.022 3.103 1.00 97.44 90 THR A N 1
ATOM 669 C CA . THR A 1 90 ? 12.615 3.113 4.032 1.00 97.44 90 THR A CA 1
ATOM 670 C C . THR A 1 90 ? 11.410 3.428 4.902 1.00 97.44 90 THR A C 1
ATOM 672 O O . THR A 1 90 ? 10.275 3.370 4.430 1.00 97.44 90 THR A O 1
ATOM 675 N N . ASP A 1 91 ? 11.648 3.767 6.167 1.00 95.75 91 ASP A N 1
ATOM 676 C CA . ASP A 1 91 ? 10.619 4.319 7.052 1.00 95.75 91 ASP A CA 1
ATOM 677 C C . ASP A 1 91 ? 10.339 5.811 6.767 1.00 95.75 91 ASP A C 1
ATOM 679 O O . ASP A 1 91 ? 10.948 6.425 5.888 1.00 95.75 91 ASP A O 1
ATOM 683 N N . GLU A 1 92 ? 9.411 6.402 7.523 1.00 92.19 92 GLU A N 1
ATOM 684 C CA . GLU A 1 92 ? 9.016 7.816 7.407 1.00 92.19 92 GLU A CA 1
ATOM 685 C C . GLU A 1 92 ? 10.158 8.820 7.658 1.00 92.19 92 GLU A C 1
ATOM 687 O O . GLU A 1 92 ? 10.131 9.941 7.145 1.00 92.19 92 GLU A O 1
ATOM 692 N N . ASP A 1 93 ? 11.181 8.415 8.416 1.00 94.50 93 ASP A N 1
ATOM 693 C CA . ASP A 1 93 ? 12.372 9.214 8.709 1.00 94.50 93 ASP A CA 1
ATOM 694 C C . ASP A 1 93 ? 13.452 9.058 7.615 1.00 94.50 93 ASP A C 1
ATOM 696 O O . ASP A 1 93 ? 14.495 9.724 7.658 1.00 94.50 93 ASP A O 1
ATOM 700 N N . GLY A 1 94 ? 13.210 8.197 6.620 1.00 93.56 94 GLY A N 1
ATOM 701 C CA . GLY A 1 94 ? 14.131 7.885 5.531 1.00 93.56 94 GLY A CA 1
ATOM 702 C C . GLY A 1 94 ? 15.235 6.899 5.917 1.00 93.56 94 GLY A C 1
ATOM 703 O O . GLY A 1 94 ? 16.255 6.829 5.224 1.00 93.56 94 GLY A O 1
ATOM 704 N N . ASN A 1 95 ? 15.080 6.156 7.016 1.00 95.81 95 ASN A N 1
ATOM 705 C CA . ASN A 1 95 ? 16.022 5.105 7.386 1.00 95.81 95 ASN A CA 1
ATOM 706 C C . ASN A 1 95 ? 15.714 3.829 6.606 1.00 95.81 95 ASN A C 1
ATOM 708 O O . ASN A 1 95 ? 14.566 3.399 6.543 1.00 95.81 95 ASN A O 1
ATOM 712 N N . GLU A 1 96 ? 16.752 3.189 6.072 1.00 95.69 96 GLU A N 1
ATOM 713 C CA . GLU A 1 96 ? 16.625 1.871 5.451 1.00 95.69 96 GLU A CA 1
ATOM 714 C C . GLU A 1 96 ? 16.244 0.816 6.501 1.00 95.69 96 GLU A C 1
ATOM 716 O O . GLU A 1 96 ? 16.862 0.730 7.570 1.00 95.69 96 GLU A O 1
ATOM 721 N N . ILE A 1 97 ? 15.241 0.004 6.180 1.00 94.75 97 ILE A N 1
ATOM 722 C CA . ILE A 1 97 ? 14.773 -1.116 6.993 1.00 94.75 97 ILE A CA 1
ATOM 723 C C . ILE A 1 97 ? 14.899 -2.421 6.205 1.00 94.75 97 ILE A C 1
ATOM 725 O O . ILE A 1 97 ? 14.670 -2.473 4.998 1.00 94.75 97 ILE A O 1
ATOM 729 N N . GLU A 1 98 ? 15.270 -3.494 6.900 1.00 93.62 98 GLU A N 1
ATOM 730 C CA . GLU A 1 98 ? 15.334 -4.830 6.308 1.00 93.62 98 GLU A CA 1
ATOM 731 C C . GLU A 1 98 ? 13.910 -5.413 6.241 1.00 93.62 98 GLU A C 1
ATOM 733 O O . GLU A 1 98 ? 13.287 -5.587 7.296 1.00 93.62 98 GLU A O 1
ATOM 738 N N . PRO A 1 99 ? 13.362 -5.697 5.042 1.00 94.25 99 PRO A N 1
ATOM 739 C CA . PRO A 1 99 ? 12.027 -6.269 4.925 1.00 94.25 99 PRO A CA 1
ATOM 740 C C . PRO A 1 99 ? 11.989 -7.704 5.450 1.00 94.25 99 PRO A C 1
ATOM 742 O O . PRO A 1 99 ? 12.918 -8.491 5.261 1.00 94.25 99 PRO A O 1
ATOM 745 N N . ASP A 1 100 ? 10.863 -8.077 6.054 1.00 94.38 100 ASP A N 1
ATOM 746 C CA . ASP A 1 100 ? 10.610 -9.472 6.397 1.00 94.38 100 ASP A CA 1
ATOM 747 C C . ASP A 1 100 ? 10.278 -10.325 5.151 1.00 94.38 100 ASP A C 1
ATOM 749 O O . ASP A 1 100 ? 10.006 -9.824 4.054 1.00 94.38 100 ASP A O 1
ATOM 753 N N . GLU A 1 101 ? 10.272 -11.651 5.318 1.00 96.50 101 GLU A N 1
ATOM 754 C CA . GLU A 1 101 ? 9.986 -12.585 4.221 1.00 96.50 101 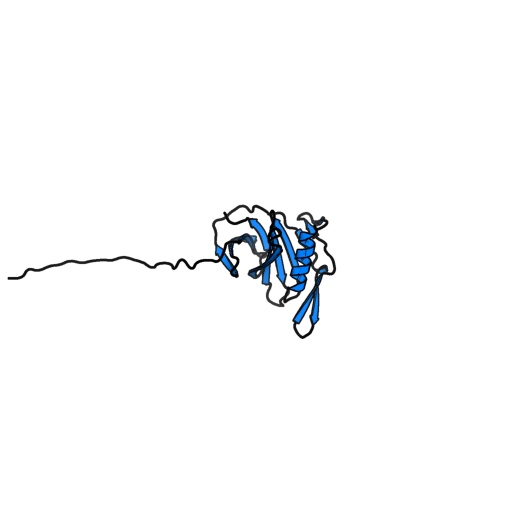GLU A CA 1
ATOM 755 C C . GLU A 1 101 ? 8.595 -12.398 3.592 1.00 96.50 101 GLU A C 1
ATOM 757 O O . GLU A 1 101 ? 8.401 -12.745 2.425 1.00 96.50 101 GLU A O 1
ATOM 762 N N . ASN A 1 102 ? 7.608 -11.906 4.345 1.00 97.06 102 ASN A N 1
ATOM 763 C CA . ASN A 1 102 ? 6.256 -11.686 3.839 1.00 97.06 102 ASN A CA 1
ATOM 764 C C . ASN A 1 102 ? 6.193 -10.435 2.968 1.00 97.06 102 ASN A C 1
ATOM 766 O O . ASN A 1 102 ? 5.580 -10.496 1.901 1.00 97.06 102 ASN A O 1
ATOM 770 N N . ILE A 1 103 ? 6.869 -9.350 3.357 1.00 96.62 103 ILE A N 1
ATOM 771 C CA . ILE A 1 103 ? 6.976 -8.158 2.512 1.00 96.62 103 ILE A CA 1
ATOM 772 C C . ILE A 1 103 ? 7.732 -8.495 1.228 1.00 96.62 103 ILE A C 1
ATOM 774 O O . ILE A 1 103 ? 7.241 -8.169 0.153 1.00 96.62 103 ILE A O 1
ATOM 778 N N . ILE A 1 104 ? 8.840 -9.241 1.297 1.00 97.38 104 ILE A N 1
ATOM 779 C CA . ILE A 1 104 ? 9.583 -9.665 0.095 1.00 97.38 104 ILE A CA 1
ATOM 780 C C . ILE A 1 104 ? 8.687 -10.478 -0.854 1.00 97.38 104 ILE A C 1
ATOM 782 O O . ILE A 1 104 ? 8.640 -10.210 -2.056 1.00 97.38 104 ILE A O 1
ATOM 786 N N . LYS A 1 105 ? 7.933 -11.457 -0.330 1.00 98.12 105 LYS A N 1
ATOM 787 C CA . LYS A 1 105 ? 6.965 -12.228 -1.136 1.00 98.12 105 LYS A CA 1
ATOM 788 C C . LYS A 1 105 ? 5.912 -11.326 -1.766 1.00 98.12 105 LYS A C 1
ATOM 790 O O . LYS A 1 105 ? 5.513 -11.559 -2.905 1.00 98.12 105 LYS A O 1
ATOM 795 N N . PHE A 1 106 ? 5.461 -10.316 -1.032 1.00 98.38 106 PHE A N 1
ATOM 796 C CA . PHE A 1 106 ? 4.444 -9.401 -1.511 1.00 98.38 106 PHE A CA 1
ATOM 797 C C . PHE A 1 106 ? 4.978 -8.446 -2.583 1.00 98.38 106 PHE A C 1
ATOM 799 O O . PHE A 1 106 ? 4.332 -8.301 -3.617 1.00 98.38 106 PHE A O 1
ATOM 806 N N . MET A 1 107 ? 6.183 -7.895 -2.409 1.00 98.12 107 MET A N 1
ATOM 807 C CA . MET A 1 107 ? 6.902 -7.129 -3.435 1.00 98.12 107 MET A CA 1
ATOM 808 C C . MET A 1 107 ? 7.055 -7.943 -4.723 1.00 98.12 107 MET A C 1
ATOM 810 O O . MET A 1 107 ? 6.753 -7.444 -5.806 1.00 98.12 107 MET A O 1
ATOM 814 N N . GLN A 1 108 ? 7.455 -9.216 -4.608 1.00 98.25 108 GLN A N 1
ATOM 815 C CA . GLN A 1 108 ? 7.592 -10.102 -5.765 1.00 98.25 108 GLN A CA 1
ATOM 816 C C . GLN A 1 108 ? 6.247 -10.322 -6.458 1.00 98.25 108 GLN A C 1
ATOM 818 O O . GLN A 1 108 ? 6.156 -10.194 -7.675 1.00 98.25 108 GLN A O 1
ATOM 823 N N . TRP A 1 109 ? 5.191 -10.611 -5.695 1.00 98.31 109 TRP A N 1
ATOM 824 C CA . TRP A 1 109 ? 3.864 -10.808 -6.270 1.00 98.31 109 TRP A CA 1
ATOM 825 C C . TRP A 1 109 ? 3.346 -9.543 -6.969 1.00 98.31 109 TRP A C 1
ATOM 827 O O . TRP A 1 109 ? 2.771 -9.640 -8.051 1.00 98.31 109 TRP A O 1
ATOM 837 N N . ILE A 1 110 ? 3.582 -8.359 -6.396 1.00 97.81 110 ILE A N 1
ATOM 838 C CA . ILE A 1 110 ? 3.233 -7.077 -7.020 1.00 97.81 110 ILE A CA 1
ATOM 839 C C . ILE A 1 110 ? 3.982 -6.908 -8.346 1.00 97.81 110 ILE A C 1
ATOM 841 O O . ILE A 1 110 ? 3.348 -6.586 -9.349 1.00 97.81 110 ILE A O 1
ATOM 845 N N . ALA A 1 111 ? 5.292 -7.171 -8.386 1.00 97.19 111 ALA A N 1
ATOM 846 C CA . ALA A 1 111 ? 6.067 -7.112 -9.625 1.00 97.19 111 ALA A CA 1
ATOM 847 C C . ALA A 1 111 ? 5.512 -8.076 -10.693 1.00 97.19 111 ALA A C 1
ATOM 849 O O . ALA A 1 111 ? 5.309 -7.683 -11.837 1.00 97.19 111 ALA A O 1
ATOM 850 N N . ASP A 1 112 ? 5.169 -9.306 -10.307 1.00 96.56 112 ASP A N 1
ATOM 851 C CA . ASP A 1 112 ? 4.646 -10.319 -11.232 1.00 96.56 112 ASP A CA 1
ATOM 852 C C . ASP A 1 112 ? 3.258 -9.971 -11.811 1.00 96.56 112 ASP A C 1
ATOM 854 O O . ASP A 1 112 ? 2.872 -10.517 -12.849 1.00 96.56 112 ASP A O 1
ATOM 858 N N . ASN A 1 113 ? 2.487 -9.101 -11.145 1.00 95.12 113 ASN A N 1
ATOM 859 C CA . ASN A 1 113 ? 1.095 -8.793 -11.505 1.00 95.12 113 ASN A CA 1
ATOM 860 C C . ASN A 1 113 ? 0.864 -7.339 -11.941 1.00 95.12 113 ASN A C 1
ATOM 862 O O . ASN A 1 113 ? -0.218 -7.022 -12.435 1.00 95.12 113 ASN A O 1
ATOM 866 N N . ALA A 1 114 ? 1.850 -6.453 -11.796 1.00 92.75 114 ALA A N 1
ATOM 867 C CA . ALA A 1 114 ? 1.726 -5.073 -12.237 1.00 92.75 114 ALA A CA 1
ATOM 868 C C . ALA A 1 114 ? 1.622 -4.987 -13.770 1.00 92.75 114 ALA A C 1
ATOM 870 O O . ALA A 1 114 ? 2.491 -5.449 -14.506 1.00 92.75 114 ALA A O 1
ATOM 871 N N . GLU A 1 115 ? 0.565 -4.341 -14.265 1.00 89.62 115 GLU A N 1
ATOM 872 C CA . GLU A 1 115 ? 0.334 -4.165 -15.710 1.00 89.62 115 GLU A CA 1
ATOM 873 C C . GLU A 1 115 ? 1.076 -2.953 -16.310 1.00 89.62 115 GLU A C 1
ATOM 875 O O . GLU A 1 115 ? 1.044 -2.720 -17.523 1.00 89.62 115 GLU A O 1
ATOM 880 N N . HIS A 1 116 ? 1.739 -2.168 -15.461 1.00 92.31 116 HIS A N 1
ATOM 881 C CA . HIS A 1 116 ? 2.442 -0.933 -15.794 1.00 92.31 116 HIS A CA 1
ATOM 882 C C . HIS A 1 116 ? 3.713 -0.800 -14.952 1.00 92.31 116 HIS A C 1
ATOM 884 O O . HIS A 1 116 ? 3.876 -1.496 -13.952 1.00 92.31 116 HIS A O 1
ATOM 890 N N . ASN A 1 117 ? 4.604 0.113 -15.348 1.00 92.25 117 ASN A N 1
ATOM 891 C CA . ASN A 1 117 ? 5.789 0.427 -14.554 1.00 92.25 117 ASN A CA 1
ATOM 892 C C . ASN A 1 117 ? 5.364 0.911 -13.168 1.00 92.25 117 ASN A C 1
ATOM 894 O O . ASN A 1 117 ? 4.450 1.726 -13.051 1.00 92.25 117 ASN A O 1
ATOM 898 N N . ILE A 1 118 ? 6.043 0.426 -12.137 1.00 94.62 118 ILE A N 1
ATOM 899 C CA . ILE A 1 118 ? 5.842 0.883 -10.766 1.00 94.62 118 ILE A CA 1
ATOM 900 C C . ILE A 1 118 ? 6.744 2.093 -10.551 1.00 94.62 118 ILE A C 1
ATOM 902 O O . ILE A 1 118 ? 7.944 2.024 -10.812 1.00 94.62 118 ILE A O 1
ATOM 906 N N . TYR A 1 119 ? 6.152 3.201 -10.118 1.00 88.56 119 TYR A N 1
ATOM 907 C CA . TYR A 1 119 ? 6.884 4.418 -9.774 1.00 88.56 119 TYR A CA 1
ATOM 908 C C . TYR A 1 119 ? 7.095 4.546 -8.264 1.00 88.56 119 TYR A C 1
ATOM 910 O O . TYR A 1 119 ? 8.115 5.065 -7.829 1.00 88.56 119 TYR A O 1
ATOM 918 N N . GLU A 1 120 ? 6.149 4.061 -7.463 1.00 93.38 120 GLU A N 1
ATOM 919 C CA . GLU A 1 120 ? 6.190 4.151 -6.005 1.00 93.38 120 GLU A CA 1
ATOM 920 C C . GLU A 1 120 ? 5.353 3.012 -5.418 1.00 93.38 120 GLU A C 1
ATOM 922 O O . GLU A 1 120 ? 4.326 2.635 -5.996 1.00 93.38 120 GLU A O 1
ATOM 927 N N . ALA A 1 121 ? 5.777 2.452 -4.287 1.00 96.81 121 ALA A N 1
ATOM 928 C CA . ALA A 1 121 ? 5.012 1.441 -3.572 1.00 96.81 121 ALA A CA 1
ATOM 929 C C . ALA A 1 121 ? 5.160 1.630 -2.059 1.00 96.81 121 ALA A C 1
ATOM 931 O O . ALA A 1 121 ? 6.260 1.520 -1.517 1.00 96.81 121 ALA A O 1
ATOM 932 N N . ASP A 1 122 ? 4.030 1.873 -1.402 1.00 97.88 122 ASP A N 1
ATOM 933 C CA . ASP A 1 122 ? 3.925 2.113 0.033 1.00 97.88 122 ASP A CA 1
ATOM 934 C C . ASP A 1 122 ? 3.353 0.873 0.720 1.00 97.88 122 ASP A C 1
ATOM 936 O O . ASP A 1 122 ? 2.186 0.530 0.516 1.00 97.88 122 ASP A O 1
ATOM 940 N N . PHE A 1 123 ? 4.159 0.195 1.533 1.00 98.25 123 PHE A N 1
ATOM 941 C CA . PHE A 1 123 ? 3.804 -1.028 2.249 1.00 98.25 123 PHE A CA 1
ATOM 942 C C . PHE A 1 123 ? 3.351 -0.729 3.676 1.00 98.25 123 PHE A C 1
ATOM 944 O O . PHE A 1 123 ? 3.993 0.023 4.406 1.00 98.25 123 PHE A O 1
ATOM 951 N N . ILE A 1 124 ? 2.257 -1.368 4.093 1.00 98.19 124 ILE A N 1
ATOM 952 C CA . ILE A 1 124 ? 1.603 -1.128 5.381 1.00 98.19 124 ILE A CA 1
ATOM 953 C C . ILE A 1 124 ? 1.288 -2.473 6.043 1.00 98.19 124 ILE A C 1
ATOM 955 O O . ILE A 1 124 ? 0.263 -3.097 5.736 1.00 98.19 124 ILE A O 1
ATOM 959 N N . PRO A 1 125 ? 2.167 -2.968 6.927 1.00 97.00 125 PRO A N 1
ATOM 960 C CA . PRO A 1 125 ? 1.888 -4.160 7.718 1.00 97.00 125 PRO A CA 1
ATOM 961 C C . PRO A 1 125 ? 0.810 -3.882 8.772 1.00 97.00 125 PRO A C 1
ATOM 963 O O . PRO A 1 125 ? 0.897 -2.919 9.532 1.00 97.00 125 PRO A O 1
ATOM 966 N N . LEU A 1 126 ? -0.193 -4.753 8.857 1.00 96.88 126 LEU A N 1
ATOM 967 C CA . LEU A 1 126 ? -1.252 -4.701 9.860 1.00 96.88 126 LEU A CA 1
ATOM 968 C C . LEU A 1 126 ? -1.633 -6.123 10.296 1.00 96.88 126 LEU A C 1
ATOM 970 O O . LEU A 1 126 ? -2.470 -6.783 9.680 1.00 96.88 126 LEU A O 1
ATOM 974 N N . GLN A 1 127 ? -1.058 -6.572 11.415 1.00 93.31 127 GLN A N 1
ATOM 975 C CA . GLN A 1 127 ? -1.264 -7.927 11.950 1.00 93.31 127 GLN A CA 1
ATOM 976 C C . GLN A 1 127 ? -0.889 -9.000 10.900 1.00 93.31 127 GLN A C 1
ATOM 978 O O . GLN A 1 127 ? 0.199 -8.934 10.339 1.00 93.31 127 GLN A O 1
ATOM 983 N N . GLU A 1 128 ? -1.774 -9.962 10.619 1.00 94.94 128 GLU A N 1
ATOM 984 C CA . GLU A 1 128 ? -1.601 -11.021 9.604 1.00 94.94 128 GLU A CA 1
ATOM 985 C C . GLU A 1 128 ? -2.022 -10.577 8.184 1.00 94.94 128 GLU A C 1
ATOM 987 O O . GLU A 1 128 ? -2.304 -11.386 7.295 1.00 94.94 128 GLU A O 1
ATOM 992 N N . LYS A 1 129 ? -2.121 -9.266 7.953 1.00 97.19 129 LYS A N 1
ATOM 993 C CA . LYS A 1 129 ? -2.399 -8.695 6.637 1.00 97.19 129 LYS A CA 1
ATOM 994 C C . LYS A 1 129 ? -1.369 -7.628 6.309 1.00 97.19 129 LYS A C 1
ATOM 996 O O . LYS A 1 129 ? -1.032 -6.787 7.133 1.00 97.19 129 LYS A O 1
ATOM 1001 N N . TYR A 1 130 ? -0.903 -7.638 5.074 1.00 98.12 130 TYR A N 1
ATOM 1002 C CA . TYR A 1 130 ? -0.039 -6.604 4.525 1.00 98.12 130 TYR A CA 1
ATOM 1003 C C . TYR A 1 130 ? -0.806 -5.893 3.425 1.00 98.12 130 TYR A C 1
ATOM 1005 O O . TYR A 1 130 ? -1.429 -6.542 2.585 1.00 98.12 130 TYR A O 1
ATOM 1013 N N . PHE A 1 131 ? -0.761 -4.569 3.418 1.00 98.56 131 PHE A N 1
ATOM 1014 C CA . PHE A 1 131 ? -1.336 -3.750 2.359 1.00 98.56 131 PHE A CA 1
ATOM 1015 C C . PHE A 1 131 ? -0.224 -3.051 1.591 1.00 98.56 131 PHE A C 1
ATOM 1017 O O . PHE A 1 131 ? 0.846 -2.804 2.142 1.00 98.56 131 PHE A O 1
ATOM 1024 N N . ALA A 1 132 ? -0.471 -2.756 0.320 1.00 98.38 132 ALA A N 1
ATOM 1025 C CA . ALA A 1 132 ? 0.432 -1.939 -0.473 1.00 98.38 132 ALA A CA 1
ATOM 1026 C C . ALA A 1 132 ? -0.364 -0.988 -1.362 1.00 98.38 132 ALA A C 1
ATOM 1028 O O . ALA A 1 132 ? -1.219 -1.454 -2.118 1.00 98.38 132 ALA A O 1
ATOM 1029 N N . LEU A 1 133 ? -0.094 0.315 -1.288 1.00 98.38 133 LEU A N 1
ATOM 1030 C CA . LEU A 1 133 ? -0.558 1.264 -2.298 1.00 98.38 133 LEU A CA 1
ATOM 1031 C C . LEU A 1 133 ? 0.551 1.430 -3.338 1.00 98.38 133 LEU A C 1
ATOM 1033 O O . LEU A 1 133 ? 1.632 1.916 -3.029 1.00 98.38 133 LEU A O 1
ATOM 1037 N N . VAL A 1 134 ? 0.282 1.014 -4.572 1.00 97.69 134 VAL A N 1
ATOM 1038 C CA . VAL A 1 134 ? 1.259 1.020 -5.665 1.00 97.69 134 VAL A CA 1
ATOM 1039 C C . VAL A 1 134 ? 0.848 2.048 -6.706 1.00 97.69 134 VAL A C 1
ATOM 1041 O O . VAL A 1 134 ? -0.222 1.927 -7.309 1.00 97.69 134 VAL A O 1
ATOM 1044 N N . LYS A 1 135 ? 1.702 3.044 -6.936 1.00 95.81 135 LYS A N 1
ATOM 1045 C CA . LYS A 1 135 ? 1.521 4.068 -7.967 1.00 95.81 135 LYS A CA 1
ATOM 1046 C C . LYS A 1 135 ? 2.177 3.608 -9.259 1.00 95.81 135 LYS A C 1
ATOM 1048 O O . LYS A 1 135 ? 3.346 3.210 -9.283 1.00 95.81 135 LYS A O 1
ATOM 1053 N N . LEU A 1 136 ? 1.403 3.638 -10.333 1.00 94.25 136 LEU A N 1
ATOM 1054 C CA . LEU A 1 136 ? 1.820 3.139 -11.635 1.00 94.25 136 LEU A CA 1
ATOM 1055 C C . LEU A 1 136 ? 2.084 4.301 -12.597 1.00 94.25 136 LEU A C 1
ATOM 1057 O O . LEU A 1 136 ? 1.272 5.213 -12.715 1.00 94.25 136 LEU A O 1
ATOM 1061 N N . ASP A 1 137 ? 3.171 4.226 -13.360 1.00 89.00 137 ASP A N 1
ATOM 1062 C CA . ASP A 1 137 ? 3.465 5.192 -14.420 1.00 89.00 137 ASP A CA 1
ATOM 1063 C C . ASP A 1 137 ? 2.634 4.873 -15.672 1.00 89.00 137 ASP A C 1
ATOM 1065 O O . ASP A 1 137 ? 2.922 3.946 -16.442 1.00 89.00 137 ASP A O 1
ATOM 1069 N N . VAL A 1 138 ? 1.573 5.664 -15.864 1.00 86.94 138 VAL A N 1
ATOM 1070 C CA . VAL A 1 138 ? 0.672 5.586 -17.018 1.00 86.94 138 VAL A CA 1
ATOM 1071 C C . VAL A 1 138 ? 0.584 6.942 -17.725 1.00 86.94 138 VAL A C 1
ATOM 1073 O O . VAL A 1 138 ? -0.499 7.460 -18.007 1.00 86.94 138 VAL A O 1
ATOM 1076 N N . ASN A 1 139 ? 1.741 7.501 -18.094 1.00 80.94 139 ASN A N 1
ATOM 1077 C CA . ASN A 1 139 ? 1.898 8.683 -18.957 1.00 80.94 139 ASN A CA 1
ATOM 1078 C C . ASN A 1 139 ? 1.210 9.965 -18.427 1.00 80.94 139 ASN A C 1
ATOM 1080 O O . ASN A 1 139 ? 1.879 10.837 -17.894 1.00 80.94 139 ASN A O 1
ATOM 1084 N N . TRP A 1 140 ? -0.113 10.100 -18.587 1.00 79.69 140 TRP A N 1
ATOM 1085 C CA . TRP A 1 140 ? -0.908 11.267 -18.152 1.00 79.69 140 TRP A CA 1
ATOM 1086 C C . TRP A 1 140 ? -1.876 10.956 -17.000 1.00 79.69 140 TRP A C 1
ATOM 1088 O O . TRP A 1 140 ? -2.704 11.800 -16.666 1.00 79.69 140 TRP A O 1
ATOM 1098 N N . TRP A 1 141 ? -1.827 9.736 -16.465 1.00 82.19 141 TRP A N 1
ATOM 1099 C CA . TRP A 1 141 ? -2.652 9.253 -15.360 1.00 82.19 141 TRP A CA 1
ATOM 1100 C C . TRP A 1 141 ? -1.726 8.696 -14.282 1.00 82.19 141 TRP A C 1
ATOM 1102 O O . TRP A 1 141 ? -0.691 8.119 -14.623 1.00 82.19 141 TRP A O 1
ATOM 1112 N N . ASP A 1 142 ? -2.130 8.823 -13.020 1.00 88.06 142 ASP A N 1
ATOM 1113 C CA . ASP A 1 142 ? -1.379 8.328 -11.862 1.00 88.06 142 ASP A CA 1
ATOM 1114 C C . ASP A 1 142 ? -2.242 7.331 -11.070 1.00 88.06 142 ASP A C 1
ATOM 1116 O O . ASP A 1 142 ? -2.729 7.631 -9.975 1.00 88.06 142 ASP A O 1
ATOM 1120 N N . PRO A 1 143 ? -2.550 6.154 -11.654 1.00 94.44 143 PRO A N 1
ATOM 1121 C CA . PRO A 1 143 ? -3.384 5.184 -10.979 1.00 94.44 143 PRO A CA 1
ATOM 1122 C C . PRO A 1 143 ? -2.654 4.588 -9.776 1.00 94.44 143 PRO A C 1
ATOM 1124 O O . PRO A 1 143 ? -1.561 4.035 -9.905 1.00 94.44 143 PRO A O 1
ATOM 1127 N N . CYS A 1 144 ? -3.329 4.613 -8.631 1.00 96.38 144 CYS A N 1
ATOM 1128 C CA . CYS A 1 144 ? -2.850 4.033 -7.384 1.00 96.38 144 CYS A CA 1
ATOM 1129 C C . CYS A 1 144 ? -3.662 2.773 -7.078 1.00 96.38 144 CYS A C 1
ATOM 1131 O O . CYS A 1 144 ? -4.872 2.851 -6.852 1.00 96.38 144 CYS A O 1
ATOM 1133 N N . VAL A 1 145 ? -3.018 1.610 -7.090 1.00 97.69 145 VAL A N 1
ATOM 1134 C CA . VAL A 1 145 ? -3.665 0.315 -6.852 1.00 97.69 145 VAL A CA 1
ATOM 1135 C C . VAL A 1 145 ? -3.383 -0.147 -5.433 1.00 97.69 145 VAL A C 1
ATOM 1137 O O . VAL A 1 145 ? -2.230 -0.226 -5.022 1.00 97.69 145 VAL A O 1
ATOM 1140 N N . LEU A 1 146 ? -4.438 -0.470 -4.691 1.00 98.44 146 LEU A N 1
ATOM 1141 C CA . LEU A 1 146 ? -4.328 -1.108 -3.390 1.00 98.44 146 LEU A CA 1
ATOM 1142 C C . LEU A 1 146 ? -4.295 -2.617 -3.552 1.00 98.44 146 LEU A C 1
ATOM 1144 O O . LEU A 1 146 ? -5.262 -3.213 -4.031 1.00 98.44 146 LEU A O 1
ATOM 1148 N N . TYR A 1 147 ? -3.228 -3.225 -3.064 1.00 98.44 147 TYR A N 1
ATOM 1149 C CA . TYR A 1 147 ? -3.114 -4.664 -2.919 1.00 98.44 147 TYR A CA 1
ATOM 1150 C C . TYR A 1 147 ? -3.199 -5.073 -1.451 1.00 98.44 147 TYR A C 1
ATOM 1152 O O . TYR A 1 147 ? -2.926 -4.285 -0.544 1.00 98.44 147 TYR A O 1
ATOM 1160 N N . MET A 1 148 ? -3.533 -6.340 -1.229 1.00 98.44 148 MET A N 1
ATOM 1161 C CA . MET A 1 148 ? -3.462 -6.996 0.071 1.00 98.44 148 MET A CA 1
ATOM 1162 C C . MET A 1 148 ? -2.807 -8.367 -0.061 1.00 98.44 148 MET A C 1
ATOM 1164 O O . MET A 1 148 ? -3.062 -9.094 -1.023 1.00 98.44 148 MET A O 1
ATOM 1168 N N . TYR A 1 149 ? -2.031 -8.735 0.950 1.00 98.56 149 TYR A N 1
ATOM 1169 C CA . TYR A 1 149 ? -1.568 -10.087 1.207 1.00 98.56 149 TYR A CA 1
ATOM 1170 C C . TYR A 1 149 ? -2.052 -10.543 2.586 1.00 98.56 149 TYR A C 1
ATOM 1172 O O . TYR A 1 149 ? -1.713 -9.940 3.600 1.00 98.56 149 TYR A O 1
ATOM 1180 N N . ASP A 1 150 ? -2.862 -11.599 2.610 1.00 97.75 150 ASP A N 1
ATOM 1181 C CA . ASP A 1 150 ? -3.293 -12.294 3.822 1.00 97.75 150 ASP A CA 1
ATOM 1182 C C . ASP A 1 150 ? -2.342 -13.466 4.105 1.00 97.75 150 ASP A C 1
ATOM 1184 O O . ASP A 1 150 ? -2.256 -14.408 3.304 1.00 97.75 150 ASP A O 1
ATOM 1188 N N . THR A 1 151 ? -1.612 -13.405 5.221 1.00 96.94 151 THR A N 1
ATOM 1189 C CA . THR A 1 151 ? -0.623 -14.431 5.579 1.00 96.94 151 THR A CA 1
ATOM 1190 C C . THR A 1 151 ? -1.261 -15.706 6.116 1.00 96.94 151 THR A C 1
ATOM 1192 O O . THR A 1 151 ? -0.679 -16.779 5.929 1.00 96.94 151 THR A O 1
ATOM 1195 N N . GLU A 1 152 ? -2.452 -15.641 6.715 1.00 96.00 152 GLU A N 1
ATOM 1196 C CA . GLU A 1 152 ? -3.173 -16.826 7.194 1.00 96.00 152 GLU A CA 1
ATOM 1197 C C . GLU A 1 152 ? -3.709 -17.655 6.020 1.00 96.00 152 GLU A C 1
ATOM 1199 O O . GLU A 1 152 ? -3.557 -18.880 5.994 1.00 96.00 152 GLU A O 1
ATOM 1204 N N . GLU A 1 153 ? -4.291 -16.992 5.017 1.00 95.81 153 GLU A N 1
ATOM 1205 C CA . GLU A 1 153 ? -4.855 -17.638 3.825 1.00 95.81 153 GLU A CA 1
ATOM 1206 C C . GLU A 1 153 ? -3.832 -17.860 2.701 1.00 95.81 153 GLU A C 1
ATOM 1208 O O . GLU A 1 153 ? -4.132 -18.559 1.729 1.00 95.81 153 GLU A O 1
ATOM 1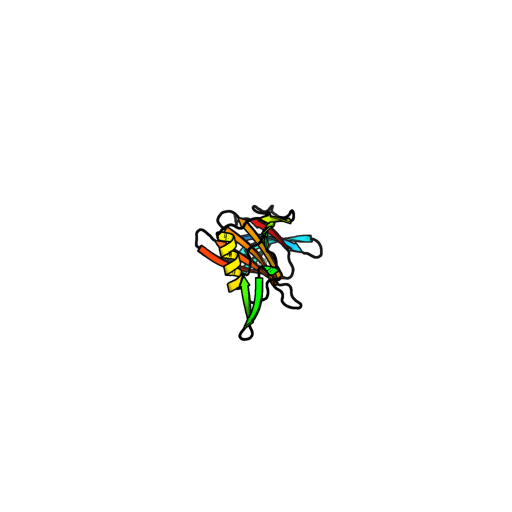213 N N . GLN A 1 154 ? -2.632 -17.280 2.814 1.00 96.00 154 GLN A N 1
ATOM 1214 C CA . GLN A 1 154 ? -1.630 -17.225 1.742 1.00 96.00 154 GLN A CA 1
ATOM 1215 C C . GLN A 1 154 ? -2.222 -16.657 0.436 1.00 96.00 154 GLN A C 1
ATOM 1217 O O . GLN A 1 154 ? -1.986 -17.175 -0.661 1.00 96.00 154 GLN A O 1
ATOM 1222 N N . LYS A 1 155 ? -3.037 -15.601 0.561 1.00 97.25 155 LYS A N 1
ATOM 1223 C CA . LYS A 1 155 ? -3.842 -15.034 -0.530 1.00 97.25 155 LYS A CA 1
ATOM 1224 C C . LYS A 1 155 ? -3.419 -13.602 -0.826 1.00 97.25 155 LYS A C 1
ATOM 1226 O O . LYS A 1 155 ? -3.477 -12.736 0.041 1.00 97.25 155 LYS A O 1
ATOM 1231 N N . PHE A 1 156 ? -3.073 -13.353 -2.082 1.00 98.19 156 PHE A N 1
ATOM 1232 C CA . PHE A 1 156 ? -2.838 -12.014 -2.611 1.00 98.19 156 PHE A CA 1
ATOM 1233 C C . PHE A 1 156 ? -4.078 -11.518 -3.353 1.00 98.19 156 PHE A C 1
ATOM 1235 O O . PHE A 1 156 ? -4.810 -12.309 -3.958 1.00 98.19 156 PHE A O 1
ATOM 1242 N N . SER A 1 157 ? -4.369 -10.224 -3.288 1.00 97.12 157 SER A N 1
ATOM 1243 C CA . SER A 1 157 ? -5.542 -9.639 -3.940 1.00 97.12 157 SER A CA 1
ATOM 1244 C C . SER A 1 157 ? -5.295 -8.193 -4.348 1.00 97.12 157 SER A C 1
ATOM 1246 O O . SER A 1 157 ? -4.774 -7.405 -3.566 1.00 97.12 157 SER A O 1
ATOM 1248 N N . GLU A 1 158 ? -5.725 -7.840 -5.556 1.00 97.62 158 GLU A N 1
ATOM 1249 C CA . GLU A 1 158 ? -5.996 -6.453 -5.936 1.00 97.62 158 GLU A CA 1
ATOM 1250 C C . GLU A 1 158 ? -7.351 -6.047 -5.356 1.00 97.62 158 GLU A C 1
ATOM 1252 O O . GLU A 1 158 ? -8.347 -6.741 -5.565 1.00 97.62 158 GLU A O 1
ATOM 1257 N N . LEU A 1 159 ? -7.382 -4.957 -4.593 1.00 97.31 159 LEU A N 1
ATOM 1258 C CA . LEU A 1 159 ? -8.567 -4.534 -3.856 1.00 97.31 159 LEU A CA 1
ATOM 1259 C C . LEU A 1 159 ? -9.286 -3.363 -4.511 1.00 97.31 159 LEU A C 1
ATOM 1261 O O . LEU A 1 159 ? -10.505 -3.394 -4.638 1.00 97.31 159 LEU A O 1
ATOM 1265 N N . TYR A 1 160 ? -8.571 -2.297 -4.865 1.00 97.75 160 TYR A N 1
ATOM 1266 C CA . TYR A 1 160 ? -9.190 -1.099 -5.428 1.00 97.75 160 TYR A CA 1
ATOM 1267 C C . TYR A 1 160 ? -8.173 -0.216 -6.147 1.00 97.75 160 TYR A C 1
ATOM 1269 O O . TYR A 1 160 ? -6.981 -0.281 -5.859 1.00 97.75 160 TYR A O 1
ATOM 1277 N N . LYS A 1 161 ? -8.653 0.639 -7.055 1.00 97.06 161 LYS A N 1
ATOM 1278 C CA . LYS A 1 161 ? -7.840 1.623 -7.771 1.00 97.06 161 LYS A CA 1
ATOM 1279 C C . LYS A 1 161 ? -8.376 3.035 -7.532 1.00 97.06 161 LYS A C 1
ATOM 1281 O O . LYS A 1 161 ? -9.520 3.335 -7.880 1.00 97.06 161 LYS A O 1
ATOM 1286 N N . TRP A 1 162 ? -7.524 3.895 -6.990 1.00 96.94 162 TRP A N 1
ATOM 1287 C CA . TRP A 1 162 ? -7.696 5.346 -6.981 1.00 96.94 162 TRP A CA 1
ATOM 1288 C C . TRP A 1 162 ? -6.904 5.989 -8.120 1.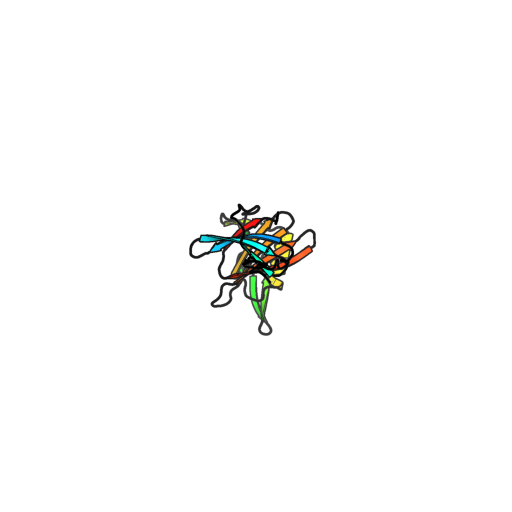00 96.94 162 TRP A C 1
ATOM 1290 O O . TRP A 1 162 ? -6.173 5.321 -8.853 1.00 96.94 162 TRP A O 1
ATOM 1300 N N . ASP A 1 163 ? -7.066 7.298 -8.254 1.00 94.38 163 ASP A N 1
ATOM 1301 C CA . ASP A 1 163 ? -6.254 8.142 -9.119 1.00 94.38 163 ASP A CA 1
ATOM 1302 C C . ASP A 1 163 ? -5.621 9.224 -8.245 1.00 94.38 163 ASP A C 1
ATOM 1304 O O . ASP A 1 163 ? -6.342 9.897 -7.503 1.00 94.38 163 ASP A O 1
ATOM 1308 N N . HIS A 1 164 ? -4.297 9.342 -8.320 1.00 94.25 164 HIS A N 1
ATOM 1309 C CA . HIS A 1 164 ? -3.492 10.385 -7.692 1.00 94.25 164 HIS A CA 1
ATOM 1310 C C . HIS A 1 164 ? -3.763 10.590 -6.188 1.00 94.25 164 HIS A C 1
ATOM 1312 O O . HIS A 1 164 ? -4.258 11.634 -5.757 1.00 94.25 164 HIS A O 1
ATOM 1318 N N . VAL A 1 165 ? -3.449 9.578 -5.372 1.00 97.19 165 VAL A N 1
ATOM 1319 C CA . VAL A 1 165 ? -3.585 9.631 -3.906 1.00 97.19 165 VAL A CA 1
ATOM 1320 C C . VAL A 1 165 ? -2.327 9.141 -3.195 1.00 97.19 165 VAL A C 1
ATOM 1322 O O . VAL A 1 165 ? -1.620 8.271 -3.698 1.00 97.19 165 VAL A O 1
ATOM 1325 N N . ASN A 1 166 ? -2.097 9.651 -1.988 1.00 97.38 166 ASN A N 1
ATOM 1326 C CA . ASN A 1 166 ? -1.226 9.017 -1.001 1.00 97.38 166 ASN A CA 1
ATOM 1327 C C . ASN A 1 166 ? -2.071 8.187 -0.033 1.00 97.38 166 ASN A C 1
ATOM 1329 O O . ASN A 1 166 ? -3.249 8.490 0.196 1.00 97.38 166 ASN A O 1
ATOM 1333 N N . VAL A 1 167 ? -1.475 7.154 0.553 1.00 97.75 167 VAL A N 1
ATOM 1334 C CA . VAL A 1 167 ? -2.067 6.426 1.677 1.00 97.75 167 VAL A CA 1
ATOM 1335 C C . VAL A 1 167 ? -1.528 6.996 2.984 1.00 97.75 167 VAL A C 1
ATOM 1337 O O . VAL A 1 167 ? -0.349 7.291 3.099 1.00 97.75 167 VAL A O 1
ATOM 1340 N N . GLU A 1 168 ? -2.408 7.166 3.965 1.00 98.06 168 GLU A N 1
ATOM 1341 C CA . GLU A 1 168 ? -2.074 7.704 5.293 1.00 98.06 168 GLU A CA 1
ATOM 1342 C C . GLU A 1 168 ? -2.211 6.641 6.391 1.00 98.06 168 GLU A C 1
ATOM 1344 O O . GLU A 1 168 ? -1.856 6.867 7.543 1.00 98.06 168 GLU A O 1
ATOM 1349 N N . GLY A 1 169 ? -2.802 5.493 6.059 1.00 98.06 169 GLY A N 1
ATOM 1350 C CA . GLY A 1 169 ? -2.941 4.371 6.971 1.00 98.06 169 GLY A CA 1
ATOM 1351 C C . GLY A 1 169 ? -4.173 3.518 6.703 1.00 98.06 169 GLY A C 1
ATOM 1352 O O . GLY A 1 169 ? -5.063 3.862 5.913 1.00 98.06 169 GLY A O 1
ATOM 1353 N N . VAL A 1 170 ? -4.219 2.385 7.394 1.00 98.38 170 VAL A N 1
ATOM 1354 C CA . VAL A 1 170 ? -5.247 1.354 7.250 1.00 98.38 170 VAL A CA 1
ATOM 1355 C C . VAL A 1 170 ? -5.723 0.833 8.608 1.00 98.38 170 VAL A C 1
ATOM 1357 O O . VAL A 1 170 ? -5.007 0.863 9.610 1.00 98.38 170 VAL A O 1
ATOM 1360 N N . SER A 1 171 ? -6.956 0.339 8.640 1.00 98.31 171 SER A N 1
ATOM 1361 C CA . SER A 1 171 ? -7.538 -0.403 9.762 1.00 98.31 171 SER A CA 1
ATOM 1362 C C . SER A 1 171 ? -8.297 -1.610 9.236 1.00 98.31 171 SER A C 1
ATOM 1364 O O . SER A 1 171 ? -8.847 -1.568 8.131 1.00 98.31 171 SER A O 1
ATOM 1366 N N . LEU A 1 172 ? -8.420 -2.658 10.048 1.00 96.94 172 LEU A N 1
ATOM 1367 C CA . LEU A 1 172 ? -9.348 -3.736 9.730 1.00 96.94 172 LEU A CA 1
ATOM 1368 C C . LEU A 1 172 ? -10.802 -3.235 9.865 1.00 96.94 172 LEU A C 1
ATOM 1370 O O . LEU A 1 172 ? -11.058 -2.241 10.556 1.00 96.94 172 LEU A O 1
ATOM 1374 N N . PRO A 1 173 ? -11.771 -3.854 9.171 1.00 93.69 173 PRO A N 1
ATOM 1375 C CA . PRO A 1 173 ? -13.190 -3.605 9.408 1.00 93.69 173 PRO A CA 1
ATOM 1376 C C . PRO A 1 173 ? -13.588 -3.992 10.842 1.00 93.69 173 PRO A C 1
ATOM 1378 O O . PRO A 1 173 ? -13.022 -4.929 11.398 1.00 93.69 173 PRO A O 1
ATOM 1381 N N . ASP A 1 174 ? -14.566 -3.282 11.416 1.00 82.75 174 ASP A N 1
ATOM 1382 C CA . ASP A 1 174 ? -15.136 -3.601 12.740 1.00 82.75 174 ASP A CA 1
ATOM 1383 C C . ASP A 1 174 ? -15.989 -4.885 12.739 1.00 82.75 174 ASP A C 1
ATOM 1385 O O . ASP A 1 174 ? -16.656 -5.163 11.710 1.00 82.75 174 ASP A O 1
#

Organism: NCBI:txid2606636

Foldseek 3Di:
DDDDDDDDDDDDDDPPPDPDPFAAFFKWFWKAFPVPRDIFTWTFHQVADIDGDPDDDFPWQWKKKDALVQWDWDQDPNWTQIDGDDGWIATPVRDTDDDDPQSVVVVRVCNRPDRARWRIKIWIDDPQKIKIFTWGDDPPWTKTWIWMAGNVVRDIGTTYIDTRIGTRHMHGDD

Secondary structure (DSSP, 8-state):
------------------------EEEEEEEE-TTT--EEEEEEETTS-EEE------SB---EEEPGGGEEEEEETTEEEEEE----EE-TT--EEPPPHHHHHHHHHHHHH-SSEEEEEEEEEETTEEEEEEEEEBTTB-EEEEEEEETTTTEEEEEEEEES-EEEEEE---

pLDDT: mean 88.87, std 17.36, range [33.28, 98.56]